Protein AF-A0A8H8Z6S8-F1 (afdb_monomer)

Solvent-accessible surface area (backbone atoms only — not comparable to full-atom values): 10643 Å² total; per-residue (Å²): 140,83,84,83,76,70,72,77,73,76,54,65,79,64,64,69,75,69,64,76,78,78,74,75,59,58,57,51,66,44,64,58,61,41,63,40,44,99,85,31,41,36,67,34,38,42,34,36,60,27,90,53,73,40,35,37,39,54,48,42,20,43,43,44,57,71,98,46,101,74,46,45,75,46,77,54,64,91,84,58,68,80,40,76,42,63,41,69,43,60,48,79,43,46,44,69,37,72,47,76,36,39,36,36,50,62,58,87,34,82,44,50,45,44,27,39,41,33,41,32,76,44,85,57,88,76,68,77,75,69,90,69,95,59,99,64,94,77,84,86,85,83,74,68,49,70,26,42,39,34,41,59,20,82,74,74,38,82,39,79,44,71,47,98,84,75,41,83,40,78,76,39,38,39,135

InterPro domains:
  IPR008962 PapD-like superfamily [SSF49354] (22-147)
  IPR013783 Immunoglobulin-like fold [G3DSA:2.60.40.10] (26-151)
  IPR016147 Pili assembly chaperone, N-terminal [PF00345] (44-141)

Secondary structure (DSSP, 8-state):
------GGGGSTTTGGGGGGGG---SEEEE-SEEE--TTSEEEEEEEE-SSS-EEEEEEEEEEESTTSTT-EEEEEPTT-TTSEEEESSEEEE-TT-EEEEEEEE-S-BSS-EEEEEEEEEE--GGGGG---------------EEEEEEE-BSS----EEE-TTS-EEE-SS--

Foldseek 3Di:
DDDDDDPVVVCVVVVVVPPPPPDFDQKDKPPLEWEQDLQQKTKIKIFGRDQAKFKKAKWKWWWPPPPDPPTDTHTDDAPPQQAKHKPPRIDIDHHGGMDMIMIGHNDADQAKIKMWIKIWTDDDPVVVPDPDPDPDPDDDDIDIRIGMYIYHHNDWDFDWDQDPVRDIDGPTRYD

Structure (mmCIF, N/CA/C/O backbone):
data_AF-A0A8H8Z6S8-F1
#
_entry.id   AF-A0A8H8Z6S8-F1
#
loop_
_atom_site.group_PDB
_atom_site.id
_atom_site.type_symbol
_atom_site.label_atom_id
_atom_site.label_alt_id
_atom_site.label_comp_id
_atom_site.label_asym_id
_atom_site.label_entity_id
_atom_site.label_seq_id
_atom_site.pdbx_PDB_ins_code
_atom_site.Cartn_x
_atom_site.Cartn_y
_atom_site.Cartn_z
_atom_site.occupancy
_atom_site.B_iso_or_equiv
_atom_site.auth_seq_id
_atom_site.auth_comp_id
_atom_site.auth_asym_id
_atom_site.auth_atom_id
_atom_site.pdbx_PDB_model_num
ATOM 1 N N . MET A 1 1 ? -24.726 49.027 -47.504 1.00 38.44 1 MET A N 1
ATOM 2 C CA . MET A 1 1 ? -23.465 48.977 -46.733 1.00 38.44 1 MET A CA 1
ATOM 3 C C . MET A 1 1 ? -23.607 47.836 -45.730 1.00 38.44 1 MET A C 1
ATOM 5 O O . MET A 1 1 ? -24.301 48.003 -44.740 1.00 38.44 1 MET A O 1
ATOM 9 N N . VAL A 1 2 ? -23.132 46.630 -46.063 1.00 39.09 2 VAL A N 1
ATOM 10 C CA . VAL A 1 2 ? -23.399 45.404 -45.281 1.00 39.09 2 VAL A CA 1
ATOM 11 C C . VAL A 1 2 ? -22.150 45.035 -44.487 1.00 39.09 2 VAL A C 1
ATOM 13 O O . VAL A 1 2 ? -21.082 44.834 -45.063 1.00 39.09 2 VAL A O 1
ATOM 16 N N . ALA A 1 3 ? -22.292 44.985 -43.163 1.00 49.53 3 ALA A N 1
ATOM 17 C CA . ALA A 1 3 ? -21.241 44.627 -42.223 1.00 49.53 3 ALA A CA 1
ATOM 18 C C . ALA A 1 3 ? -20.865 43.141 -42.366 1.00 49.53 3 ALA A C 1
ATOM 20 O O . ALA A 1 3 ? -21.696 42.256 -42.162 1.00 49.53 3 ALA A O 1
ATOM 21 N N . LYS A 1 4 ? -19.600 42.862 -42.701 1.00 49.19 4 LYS A N 1
ATOM 22 C CA . LYS A 1 4 ? -19.026 41.512 -42.640 1.00 49.19 4 LYS A CA 1
ATOM 23 C C . LYS A 1 4 ? -18.719 41.180 -41.180 1.00 49.19 4 LYS A C 1
ATOM 25 O O . LYS A 1 4 ? -17.738 41.654 -40.617 1.00 49.19 4 LYS A O 1
ATOM 30 N N . ILE A 1 5 ? -19.586 40.387 -40.562 1.00 56.03 5 ILE A N 1
ATOM 31 C CA . ILE A 1 5 ? -19.373 39.822 -39.228 1.00 56.03 5 ILE A CA 1
ATOM 32 C C . ILE A 1 5 ? -18.282 38.743 -39.319 1.00 56.03 5 ILE A C 1
ATOM 34 O O . ILE A 1 5 ? -18.432 37.748 -40.027 1.00 56.03 5 ILE A O 1
ATOM 38 N N . ASN A 1 6 ? -17.170 38.963 -38.611 1.00 54.31 6 ASN A N 1
ATOM 39 C CA . ASN A 1 6 ? -16.034 38.044 -38.499 1.00 54.31 6 ASN A CA 1
ATOM 40 C C . ASN A 1 6 ? -16.441 36.757 -37.761 1.00 54.31 6 ASN A C 1
ATOM 42 O O . ASN A 1 6 ? -16.323 36.652 -36.539 1.00 54.31 6 ASN A O 1
ATOM 46 N N . LEU A 1 7 ? -16.890 35.756 -38.519 1.00 54.00 7 LEU A N 1
ATOM 47 C CA . LEU A 1 7 ? -17.255 34.425 -38.021 1.00 54.00 7 LEU A CA 1
ATOM 48 C C . LEU A 1 7 ? -16.069 33.696 -37.345 1.00 54.00 7 LEU A C 1
ATOM 50 O O . LEU A 1 7 ? -16.269 32.884 -36.446 1.00 54.00 7 LEU A O 1
ATOM 54 N N . LEU A 1 8 ? -14.831 34.049 -37.712 1.00 52.72 8 LEU A N 1
ATOM 55 C CA . LEU A 1 8 ? -13.593 33.475 -37.166 1.00 52.72 8 LEU A CA 1
ATOM 56 C C . LEU A 1 8 ? -13.308 33.844 -35.699 1.00 52.72 8 LEU A C 1
ATOM 58 O O . LEU A 1 8 ? -12.574 33.128 -35.029 1.00 52.72 8 LEU A O 1
ATOM 62 N N . SER A 1 9 ? -13.907 34.915 -35.166 1.00 51.38 9 SER A N 1
ATOM 63 C CA . SER A 1 9 ? -13.661 35.368 -33.785 1.00 51.38 9 SER A CA 1
ATOM 64 C C . SER A 1 9 ? -14.456 34.592 -32.726 1.00 51.38 9 SER A C 1
ATOM 66 O O . SER A 1 9 ? -14.154 34.718 -31.540 1.00 51.38 9 SER A O 1
ATOM 68 N N . ARG A 1 10 ? -15.473 33.808 -33.115 1.00 53.91 10 ARG A N 1
ATOM 69 C CA . ARG A 1 10 ? -16.345 33.084 -32.169 1.00 53.91 10 ARG A CA 1
ATOM 70 C C . ARG A 1 10 ? -15.933 31.629 -31.909 1.00 53.91 10 ARG A C 1
ATOM 72 O O . ARG A 1 10 ? -16.537 30.988 -31.058 1.00 53.91 10 ARG A O 1
ATOM 79 N N . LEU A 1 11 ? -14.912 31.119 -32.602 1.00 54.09 11 LEU A N 1
ATOM 80 C CA . LEU A 1 11 ? -14.430 29.732 -32.478 1.00 54.09 11 LEU A CA 1
ATOM 81 C C . LEU A 1 11 ? -13.227 29.566 -31.535 1.00 54.09 11 LEU A C 1
ATOM 83 O O . LEU A 1 11 ? -12.904 28.450 -31.137 1.00 54.09 11 LEU A O 1
ATOM 87 N N . THR A 1 12 ? -12.602 30.664 -31.114 1.00 54.97 12 THR A N 1
ATOM 88 C CA . THR A 1 12 ? -11.438 30.669 -30.219 1.00 54.97 12 THR A CA 1
ATOM 89 C C . THR A 1 12 ? -11.669 30.039 -28.832 1.00 54.97 12 TH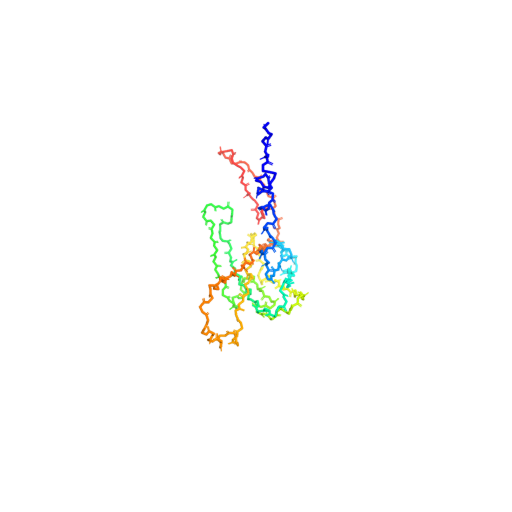R A C 1
ATOM 91 O O . THR A 1 12 ? -10.747 29.383 -28.351 1.00 54.97 12 THR A O 1
ATOM 94 N N . PRO A 1 13 ? -12.849 30.136 -28.174 1.00 55.12 13 PRO A N 1
ATOM 95 C CA . PRO A 1 13 ? -13.039 29.481 -26.876 1.00 55.12 13 PRO A CA 1
ATOM 96 C C . PRO A 1 13 ? -13.261 27.961 -26.975 1.00 55.12 13 PRO A C 1
ATOM 98 O O . PRO A 1 13 ? -13.148 27.274 -25.964 1.00 55.12 13 PRO A O 1
ATOM 101 N N . LEU A 1 14 ? -13.537 27.408 -28.166 1.00 54.12 14 LEU A N 1
ATOM 102 C CA . LEU A 1 14 ? -13.766 25.966 -28.338 1.00 54.12 14 LEU A CA 1
ATOM 103 C C . LEU A 1 14 ? -12.453 25.165 -28.421 1.00 54.12 14 LEU A C 1
ATOM 105 O O . LEU A 1 14 ? -12.419 23.991 -28.059 1.00 54.12 14 LEU A O 1
ATOM 109 N N . LEU A 1 15 ? -11.353 25.802 -28.841 1.00 53.53 15 LEU A N 1
ATOM 110 C CA . LEU A 1 15 ? -10.055 25.141 -29.021 1.00 53.53 15 LEU A CA 1
ATOM 111 C C . LEU A 1 15 ? -9.361 24.791 -27.687 1.00 53.53 15 LEU A C 1
ATOM 113 O O . LEU A 1 15 ? -8.568 23.857 -27.634 1.00 53.53 15 LEU A O 1
ATOM 117 N N . PHE A 1 16 ? -9.686 25.490 -26.593 1.00 55.12 16 PHE A N 1
ATOM 118 C CA . PHE A 1 16 ? -9.079 25.249 -25.275 1.00 55.12 16 PHE A CA 1
ATOM 119 C C . PHE A 1 16 ? -9.656 24.040 -24.520 1.00 55.12 16 PHE A C 1
ATOM 121 O O . PHE A 1 16 ? -9.047 23.580 -23.557 1.00 55.12 16 PHE A O 1
ATOM 128 N N . VAL A 1 17 ? -10.786 23.476 -24.961 1.00 58.81 17 VAL A N 1
ATOM 129 C CA . VAL A 1 17 ? -11.426 22.324 -24.292 1.00 58.81 17 VAL A CA 1
ATOM 130 C C . VAL A 1 17 ? -10.719 20.993 -24.617 1.00 58.81 17 VAL A C 1
ATOM 132 O O . VAL A 1 17 ? -10.842 20.030 -23.867 1.00 58.81 17 VAL A O 1
ATOM 135 N N . PHE A 1 18 ? -9.906 20.938 -25.680 1.00 54.66 18 PHE A N 1
ATOM 136 C CA . PHE A 1 18 ? -9.218 19.717 -26.135 1.00 54.66 18 PHE A CA 1
ATOM 137 C C . PHE A 1 18 ? -7.746 19.595 -25.703 1.00 54.66 18 PHE A C 1
ATOM 139 O O . PHE A 1 18 ? -7.066 18.648 -26.095 1.00 54.66 18 PHE A O 1
ATOM 146 N N . ALA A 1 19 ? -7.244 20.482 -24.841 1.00 56.72 19 ALA A N 1
ATOM 147 C CA . ALA A 1 19 ? -5.854 20.433 -24.385 1.00 56.72 19 ALA A CA 1
ATOM 148 C C . ALA A 1 19 ? -5.462 19.345 -23.342 1.00 56.72 19 ALA A C 1
ATOM 150 O O . ALA A 1 19 ? -4.259 19.235 -23.095 1.00 56.72 19 ALA A O 1
ATOM 151 N N . PRO A 1 20 ? -6.334 18.503 -22.727 1.00 52.09 20 PRO A N 1
ATOM 152 C CA . PRO A 1 20 ? -5.850 17.580 -21.691 1.00 52.09 20 PRO A CA 1
ATOM 153 C C . PRO A 1 20 ? -5.122 16.325 -22.221 1.00 52.09 20 PRO A C 1
ATOM 155 O O . PRO A 1 20 ? -4.701 15.496 -21.421 1.00 52.09 20 PRO A O 1
ATOM 158 N N . PHE A 1 21 ? -4.920 16.159 -23.535 1.00 54.06 21 PHE A N 1
ATOM 159 C CA . PHE A 1 21 ? -4.330 14.931 -24.105 1.00 54.06 21 PHE A CA 1
ATOM 160 C C . PHE A 1 21 ? -2.802 14.800 -23.989 1.00 54.06 21 PHE A C 1
ATOM 162 O O . PHE A 1 21 ? -2.267 13.716 -24.232 1.00 54.06 21 PHE A O 1
ATOM 169 N N . LEU A 1 22 ? -2.088 15.862 -23.608 1.00 54.53 22 LEU A N 1
ATOM 170 C CA . LEU A 1 22 ? -0.619 15.843 -23.567 1.00 54.53 22 LEU A CA 1
ATOM 171 C C . LEU A 1 22 ? -0.033 15.432 -22.208 1.00 54.53 22 LEU A C 1
ATOM 173 O O . LEU A 1 22 ? 1.177 15.256 -22.100 1.00 54.53 22 LEU A O 1
ATOM 177 N N . ALA A 1 23 ? -0.863 15.221 -21.183 1.00 54.44 23 ALA A N 1
ATOM 178 C CA . ALA A 1 23 ? -0.412 14.685 -19.901 1.00 54.44 23 ALA A CA 1
ATOM 179 C C . ALA A 1 23 ? -0.485 13.150 -19.916 1.00 54.44 23 ALA A C 1
ATOM 181 O O . ALA A 1 23 ? -1.465 12.548 -19.479 1.00 54.44 23 ALA A O 1
ATOM 182 N N . GLN A 1 24 ? 0.549 12.506 -20.455 1.00 62.94 24 GLN A N 1
ATOM 183 C CA . GLN A 1 24 ? 0.711 11.055 -20.363 1.00 62.94 24 GLN A CA 1
ATOM 184 C C . GLN A 1 24 ? 1.390 10.719 -19.028 1.00 62.94 24 GLN A C 1
ATOM 186 O O . GLN A 1 24 ? 2.432 11.275 -18.691 1.00 62.94 24 GLN A O 1
ATOM 191 N N . SER A 1 25 ? 0.788 9.827 -18.241 1.00 66.94 25 SER A N 1
ATOM 192 C CA . SER A 1 25 ? 1.476 9.208 -17.107 1.00 66.94 25 SER A CA 1
ATOM 193 C C . SER A 1 25 ? 2.280 8.024 -17.619 1.00 66.94 25 SER A C 1
ATOM 195 O O . SER A 1 25 ? 1.770 7.251 -18.425 1.00 66.94 25 SER A O 1
ATOM 197 N N . ASN A 1 26 ? 3.500 7.834 -17.124 1.00 84.44 26 ASN A N 1
ATOM 198 C CA . ASN A 1 26 ? 4.350 6.743 -17.596 1.00 84.44 26 ASN A CA 1
ATOM 199 C C . ASN A 1 26 ? 3.941 5.376 -17.008 1.00 84.44 26 ASN A C 1
ATOM 201 O O . ASN A 1 26 ? 4.327 4.328 -17.530 1.00 84.44 26 ASN A O 1
ATOM 205 N N . MET A 1 27 ? 3.130 5.350 -15.943 1.00 91.69 27 MET A N 1
ATOM 206 C CA . MET A 1 27 ? 2.754 4.132 -15.219 1.00 91.69 27 MET A CA 1
ATOM 207 C C . MET A 1 27 ? 1.438 4.310 -14.455 1.00 91.69 27 MET A C 1
ATOM 209 O O . MET A 1 27 ? 1.081 5.419 -14.083 1.00 91.69 27 MET A O 1
ATOM 213 N N . THR A 1 28 ? 0.738 3.217 -14.155 1.00 94.50 28 THR A N 1
ATOM 214 C CA . THR A 1 28 ? -0.369 3.195 -13.187 1.00 94.50 28 THR A CA 1
ATOM 215 C C . THR A 1 28 ? -0.247 2.000 -12.241 1.00 94.50 28 THR A C 1
ATOM 217 O O . THR A 1 28 ? 0.368 0.988 -12.583 1.00 94.50 28 THR A O 1
ATOM 220 N N . VAL A 1 29 ? -0.823 2.118 -11.046 1.00 96.81 29 VAL A N 1
ATOM 221 C CA . VAL A 1 29 ? -0.795 1.093 -9.999 1.00 96.81 29 VAL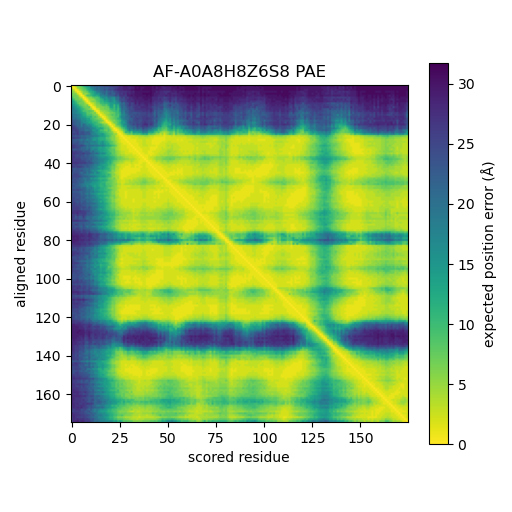 A CA 1
ATOM 222 C C . VAL A 1 29 ? -2.231 0.758 -9.602 1.00 96.81 29 VAL A C 1
ATOM 224 O O . VAL A 1 29 ? -3.019 1.656 -9.313 1.00 96.81 29 VAL A O 1
ATOM 227 N N . TYR A 1 30 ? -2.587 -0.528 -9.605 1.00 96.69 30 TYR A N 1
ATOM 228 C CA . TYR A 1 30 ? -3.942 -0.980 -9.290 1.00 96.69 30 TYR A CA 1
ATOM 229 C C . TYR A 1 30 ? -3.955 -2.270 -8.456 1.00 96.69 30 TYR A C 1
ATOM 231 O O . TYR A 1 30 ? -3.270 -3.229 -8.829 1.00 96.69 30 TYR A O 1
ATOM 239 N N . PRO A 1 31 ? -4.776 -2.354 -7.390 1.00 97.25 31 PRO A N 1
ATOM 240 C CA . PRO A 1 31 ? -5.648 -1.298 -6.850 1.00 97.25 31 PRO A CA 1
ATOM 241 C C . PRO A 1 31 ? -4.891 -0.231 -6.027 1.00 97.25 31 PRO A C 1
ATOM 243 O O . PRO A 1 31 ? -3.764 -0.449 -5.593 1.00 97.25 31 PRO A O 1
ATOM 246 N N . MET A 1 32 ? -5.532 0.925 -5.788 1.00 96.81 32 MET A N 1
ATOM 247 C CA . MET A 1 32 ? -4.977 2.032 -4.976 1.00 96.81 32 MET A CA 1
ATOM 248 C C . MET A 1 32 ? -5.060 1.797 -3.457 1.00 96.81 32 MET A C 1
ATOM 250 O O . MET A 1 32 ? -4.445 2.526 -2.677 1.00 96.81 32 MET A O 1
ATOM 254 N N . ALA A 1 33 ? -5.819 0.785 -3.038 1.00 96.75 33 ALA A N 1
ATOM 255 C CA . ALA A 1 33 ? -5.907 0.334 -1.660 1.00 96.75 33 ALA A CA 1
ATOM 256 C C . ALA A 1 33 ? -5.925 -1.198 -1.625 1.00 96.75 33 ALA A C 1
ATOM 258 O O . ALA A 1 33 ? -6.638 -1.829 -2.406 1.00 96.75 33 ALA A O 1
ATOM 259 N N . VAL A 1 34 ? -5.145 -1.785 -0.723 1.00 96.94 34 VAL A N 1
ATOM 260 C CA . VAL A 1 34 ? -5.044 -3.233 -0.518 1.00 96.94 34 VAL A CA 1
ATOM 261 C C . VAL A 1 34 ? -5.180 -3.517 0.970 1.00 96.94 34 VAL A C 1
ATOM 263 O O . VAL A 1 34 ? -4.560 -2.847 1.789 1.00 96.94 34 VAL A O 1
ATOM 266 N N . SER A 1 35 ? -5.967 -4.524 1.332 1.00 95.19 35 SER A N 1
ATOM 267 C CA . SER A 1 35 ? -5.923 -5.102 2.675 1.00 95.19 35 SER A CA 1
ATOM 268 C C . SER A 1 35 ? -5.166 -6.422 2.603 1.00 95.19 35 SER A C 1
ATOM 270 O O . SER A 1 35 ? -5.408 -7.222 1.698 1.00 95.19 35 SER A O 1
ATOM 272 N N . ILE A 1 36 ? -4.223 -6.620 3.520 1.00 95.50 36 ILE A N 1
ATOM 273 C CA . ILE A 1 36 ? -3.512 -7.886 3.673 1.00 95.50 36 ILE A CA 1
ATOM 274 C C . ILE A 1 36 ? -4.505 -8.967 4.106 1.00 95.50 36 ILE A C 1
ATOM 276 O O . ILE A 1 36 ? -5.336 -8.743 4.984 1.00 95.50 36 ILE A O 1
ATOM 280 N N . ASN A 1 37 ? -4.440 -10.129 3.461 1.00 92.75 37 ASN A N 1
ATOM 281 C CA . ASN A 1 37 ? -5.322 -11.252 3.750 1.00 92.75 37 ASN A CA 1
ATOM 282 C C . ASN A 1 37 ? -4.926 -11.973 5.056 1.00 92.75 37 ASN A C 1
ATOM 284 O O . ASN A 1 37 ? -3.916 -11.667 5.688 1.00 92.75 37 ASN A O 1
ATOM 288 N N . SER A 1 38 ? -5.698 -12.988 5.445 1.00 86.25 38 SER A N 1
ATOM 289 C CA . SER A 1 38 ? -5.435 -13.791 6.650 1.00 86.25 38 SER A CA 1
ATOM 290 C C . SER A 1 38 ? -4.125 -14.591 6.612 1.00 86.25 38 SER A C 1
ATOM 292 O O . SER A 1 38 ? -3.675 -15.059 7.652 1.00 86.25 38 SER A O 1
ATOM 294 N N . GLN A 1 39 ? -3.511 -14.758 5.436 1.00 88.38 39 GLN A N 1
ATOM 295 C CA . GLN A 1 39 ? -2.203 -15.401 5.265 1.00 88.38 39 GLN A CA 1
ATOM 296 C C . GLN A 1 39 ? -1.043 -14.400 5.388 1.00 88.38 39 GLN A C 1
ATOM 298 O O . GLN A 1 39 ? 0.110 -14.781 5.210 1.00 88.38 39 GLN A O 1
ATOM 303 N N . GLY A 1 40 ? -1.326 -13.124 5.671 1.00 91.56 40 GLY A N 1
ATOM 304 C CA . GLY A 1 40 ? -0.306 -12.084 5.740 1.00 91.56 40 GLY A CA 1
ATOM 305 C C . GLY A 1 40 ? 0.138 -11.580 4.367 1.00 91.56 40 GLY A C 1
ATOM 306 O O . GLY A 1 40 ? 1.147 -10.888 4.279 1.00 91.56 40 GLY A O 1
ATOM 307 N N . GLU A 1 41 ? -0.599 -11.877 3.293 1.00 94.62 41 GLU A N 1
ATOM 308 C CA . GLU A 1 41 ? -0.228 -11.519 1.924 1.00 94.62 41 GLU A CA 1
ATOM 309 C C . GLU A 1 41 ? -1.189 -10.516 1.269 1.00 94.62 41 GLU A C 1
ATOM 311 O O . GLU A 1 41 ? -2.402 -10.522 1.478 1.00 94.62 41 GLU A O 1
ATOM 316 N N . GLY A 1 42 ? -0.643 -9.669 0.401 1.00 96.50 42 GLY A N 1
ATOM 317 C CA . GLY A 1 42 ? -1.398 -8.810 -0.508 1.00 96.50 42 GLY A CA 1
ATOM 318 C C . GLY A 1 42 ? -0.614 -8.583 -1.792 1.00 96.50 42 GLY A C 1
ATOM 319 O O . GLY A 1 42 ? 0.568 -8.914 -1.875 1.00 96.50 42 GLY A O 1
ATOM 320 N N . ASN A 1 43 ? -1.248 -8.038 -2.825 1.00 97.75 43 ASN A N 1
ATOM 321 C CA . ASN A 1 43 ? -0.529 -7.686 -4.043 1.00 97.75 43 ASN A CA 1
ATOM 322 C C . ASN A 1 43 ? -1.172 -6.520 -4.787 1.00 97.75 43 ASN A C 1
ATOM 324 O O . ASN A 1 43 ? -2.331 -6.170 -4.571 1.00 97.75 43 ASN A O 1
ATOM 328 N N . VAL A 1 44 ? -0.375 -5.930 -5.668 1.00 98.12 44 VAL A N 1
ATOM 329 C CA . VAL A 1 44 ? -0.791 -4.884 -6.590 1.00 98.12 44 VAL A CA 1
ATOM 330 C C . VAL A 1 44 ? -0.186 -5.149 -7.961 1.00 98.12 44 VAL A C 1
ATOM 332 O O . VAL A 1 44 ? 0.869 -5.780 -8.082 1.00 98.12 44 VAL A O 1
ATOM 335 N N . ARG A 1 45 ? -0.835 -4.648 -9.008 1.00 98.12 45 ARG A N 1
ATOM 336 C CA . ARG A 1 45 ? -0.289 -4.640 -10.360 1.00 98.12 45 ARG A CA 1
ATOM 337 C C . ARG A 1 45 ? 0.231 -3.253 -10.700 1.00 98.12 45 ARG A C 1
ATOM 339 O O . ARG A 1 45 ? -0.491 -2.265 -10.613 1.00 98.12 45 ARG A O 1
ATOM 346 N N . VAL A 1 46 ? 1.473 -3.216 -11.152 1.00 97.56 46 VAL A N 1
ATOM 347 C CA . VAL A 1 46 ? 2.140 -2.035 -11.684 1.00 97.56 46 VAL A CA 1
ATOM 348 C C . VAL A 1 46 ? 2.162 -2.162 -13.204 1.00 97.56 46 VAL A C 1
ATOM 350 O O . VAL A 1 4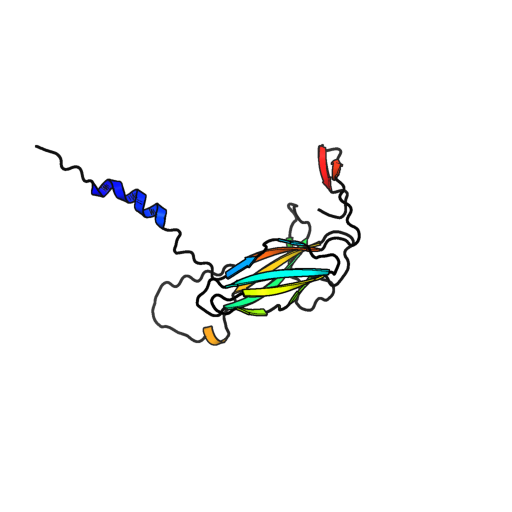6 ? 2.651 -3.161 -13.730 1.00 97.56 46 VAL A O 1
ATOM 353 N N . ILE A 1 47 ? 1.570 -1.205 -13.914 1.00 96.44 47 ILE A N 1
ATOM 354 C CA . ILE A 1 47 ? 1.268 -1.295 -15.348 1.00 96.44 47 ILE A CA 1
ATOM 355 C C . ILE A 1 47 ? 1.959 -0.145 -16.072 1.00 96.44 47 ILE A C 1
ATOM 357 O O . ILE A 1 47 ? 1.711 1.020 -15.759 1.00 96.44 47 ILE A O 1
ATOM 361 N N . SER A 1 48 ? 2.789 -0.467 -17.062 1.00 94.62 48 SER A N 1
ATOM 362 C CA . SER A 1 48 ? 3.446 0.533 -17.897 1.00 94.62 48 SER A CA 1
ATOM 363 C C . SER A 1 48 ? 2.436 1.219 -18.807 1.00 94.62 48 SER A C 1
ATOM 365 O O . SER A 1 48 ? 1.585 0.576 -19.427 1.00 94.62 48 SER A O 1
ATOM 367 N N . LYS A 1 49 ? 2.551 2.539 -18.888 1.00 91.56 49 LYS A N 1
ATOM 368 C CA . LYS A 1 49 ? 1.863 3.404 -19.850 1.00 91.56 49 LYS A CA 1
ATOM 369 C C . LYS A 1 49 ? 2.862 4.154 -20.740 1.00 91.56 49 LYS A C 1
ATOM 371 O O . LYS A 1 49 ? 2.457 4.988 -21.538 1.00 91.56 49 LYS A O 1
ATOM 376 N N . SER A 1 50 ? 4.148 3.819 -20.618 1.00 87.94 50 SER A N 1
ATOM 377 C CA . SER A 1 50 ? 5.233 4.334 -21.448 1.00 87.94 50 SER A CA 1
ATOM 378 C C . SER A 1 50 ? 5.574 3.364 -22.583 1.00 87.94 50 SER A C 1
ATOM 380 O O . SER A 1 50 ? 5.348 2.152 -22.483 1.00 87.94 50 SER A O 1
ATOM 382 N N . ASN A 1 51 ? 6.167 3.920 -23.640 1.00 88.06 51 ASN A N 1
ATOM 383 C CA . ASN A 1 51 ? 6.790 3.183 -24.740 1.00 88.06 51 ASN A CA 1
ATOM 384 C C . ASN A 1 51 ? 8.256 2.815 -24.449 1.00 88.06 51 ASN A C 1
ATOM 386 O O . ASN A 1 51 ? 8.879 2.110 -25.238 1.00 88.06 51 ASN A O 1
ATOM 390 N N . GLU A 1 52 ? 8.796 3.266 -23.318 1.00 88.50 52 GLU A N 1
ATOM 391 C CA . GLU A 1 52 ? 10.166 3.011 -22.876 1.00 88.50 52 GLU A CA 1
ATOM 392 C C . GLU A 1 52 ? 10.191 2.081 -21.655 1.00 88.50 52 GLU A C 1
ATOM 394 O O . GLU A 1 52 ? 9.199 1.925 -20.931 1.00 88.50 52 GLU A O 1
ATOM 399 N N . VAL A 1 53 ? 11.340 1.439 -21.426 1.00 91.38 53 VAL A N 1
ATOM 400 C CA . VAL A 1 53 ? 11.577 0.657 -20.207 1.00 91.38 53 VAL A CA 1
ATOM 401 C C . VAL A 1 53 ? 11.775 1.622 -19.043 1.00 91.38 53 VAL A C 1
ATOM 403 O O . VAL A 1 53 ? 12.597 2.524 -19.117 1.00 91.38 53 VAL A O 1
ATOM 406 N N . GLN A 1 54 ? 11.049 1.405 -17.949 1.00 91.81 54 GLN A N 1
ATOM 407 C CA . GLN A 1 54 ? 11.202 2.183 -16.719 1.00 91.81 54 GLN A CA 1
ATOM 408 C C . GLN A 1 54 ? 11.798 1.322 -15.615 1.00 91.81 54 GLN A C 1
ATOM 410 O O . GLN A 1 54 ? 11.498 0.133 -15.527 1.00 91.81 54 GLN A O 1
ATOM 415 N N . TYR A 1 55 ? 12.573 1.915 -14.716 1.00 94.06 55 TYR A N 1
ATOM 416 C CA . TYR A 1 55 ? 13.019 1.244 -13.499 1.00 94.06 55 TYR A CA 1
ATOM 417 C C . TYR A 1 55 ? 12.179 1.749 -12.340 1.00 94.06 55 TYR A C 1
ATOM 419 O O . TYR A 1 55 ? 12.129 2.943 -12.077 1.00 94.06 55 TYR A O 1
ATOM 427 N N . ILE A 1 56 ? 11.473 0.848 -11.667 1.00 95.06 56 ILE A N 1
ATOM 428 C CA . ILE A 1 56 ? 10.539 1.205 -10.604 1.00 95.06 56 ILE A CA 1
ATOM 429 C C . ILE A 1 56 ? 11.156 0.858 -9.257 1.00 95.06 56 ILE A C 1
ATOM 431 O O . ILE A 1 56 ? 11.648 -0.256 -9.065 1.00 95.06 56 ILE A O 1
ATOM 435 N N . LYS A 1 57 ? 11.100 1.803 -8.319 1.00 95.56 57 LYS A N 1
ATOM 436 C CA . LYS A 1 57 ? 11.419 1.616 -6.902 1.00 95.56 57 LYS A CA 1
ATOM 437 C C . LYS A 1 57 ? 10.126 1.665 -6.090 1.00 95.56 57 LYS A C 1
ATOM 439 O O . LYS A 1 57 ? 9.326 2.582 -6.254 1.00 95.56 57 LYS A O 1
ATOM 444 N N . ALA A 1 58 ? 9.945 0.693 -5.203 1.00 96.00 58 ALA A N 1
ATOM 445 C CA . ALA A 1 58 ? 8.880 0.685 -4.214 1.00 96.00 58 ALA A CA 1
ATOM 446 C C . ALA A 1 58 ? 9.450 1.015 -2.827 1.00 96.00 58 ALA A C 1
ATOM 448 O O . ALA A 1 58 ? 10.381 0.356 -2.361 1.00 96.00 58 ALA A O 1
ATOM 449 N N . THR A 1 59 ? 8.884 2.026 -2.171 1.00 95.81 59 THR A N 1
ATOM 450 C CA . THR A 1 59 ? 9.292 2.481 -0.833 1.00 95.81 59 THR A CA 1
ATOM 451 C C . THR A 1 59 ? 8.102 2.399 0.118 1.00 95.81 59 THR A C 1
ATOM 453 O O . THR A 1 59 ? 6.996 2.807 -0.241 1.00 95.81 59 THR A O 1
ATOM 456 N N . VAL A 1 60 ? 8.314 1.868 1.322 1.00 96.19 60 VAL A N 1
ATOM 457 C CA . VAL A 1 60 ? 7.261 1.662 2.326 1.00 96.19 60 VAL A CA 1
ATOM 458 C C . VAL A 1 60 ? 7.352 2.739 3.394 1.00 96.19 60 VAL A C 1
ATOM 460 O O . VAL A 1 60 ? 8.423 2.988 3.935 1.00 96.19 60 VAL A O 1
ATOM 463 N N . PHE A 1 61 ? 6.216 3.333 3.737 1.00 96.81 61 PHE A N 1
ATOM 464 C CA . PHE A 1 61 ? 6.070 4.235 4.870 1.00 96.81 61 PHE A CA 1
ATOM 465 C C . PHE A 1 61 ? 4.989 3.688 5.795 1.00 96.81 61 PHE A C 1
ATOM 467 O O . PHE A 1 61 ? 3.923 3.287 5.329 1.00 96.81 61 PHE A O 1
ATOM 474 N N . ARG A 1 62 ? 5.237 3.681 7.101 1.00 95.44 62 ARG A N 1
ATOM 475 C CA . ARG A 1 62 ? 4.193 3.471 8.106 1.00 95.44 62 ARG A CA 1
ATOM 476 C C . ARG A 1 62 ? 3.431 4.780 8.297 1.00 95.44 62 ARG A C 1
ATOM 478 O O . ARG A 1 62 ? 4.054 5.837 8.338 1.00 95.44 62 ARG A O 1
ATOM 485 N N . ILE A 1 63 ? 2.108 4.702 8.382 1.00 96.19 63 ILE A N 1
ATOM 486 C CA . ILE A 1 63 ? 1.245 5.854 8.655 1.00 96.19 63 ILE A CA 1
ATOM 487 C C . ILE A 1 63 ? 0.928 5.851 10.152 1.00 96.19 63 ILE A C 1
ATOM 489 O O . ILE A 1 63 ? 0.167 4.995 10.613 1.00 96.19 63 ILE A O 1
ATOM 493 N N . ASP A 1 64 ? 1.497 6.793 10.903 1.00 94.62 64 ASP A N 1
ATOM 494 C CA . ASP A 1 64 ? 1.192 6.955 12.327 1.00 94.62 64 ASP A CA 1
ATOM 495 C C . ASP A 1 64 ? 0.054 7.964 12.509 1.00 94.62 64 ASP A C 1
ATOM 497 O O . ASP A 1 64 ? -0.073 8.924 11.753 1.00 94.62 64 ASP A O 1
ATOM 501 N N . ASN A 1 65 ? -0.790 7.739 13.522 1.00 93.06 65 ASN A N 1
ATOM 502 C CA . ASN A 1 65 ? -2.000 8.529 13.802 1.00 93.06 65 ASN A CA 1
ATOM 503 C C . ASN A 1 65 ? -2.907 8.743 12.566 1.00 93.06 65 ASN A C 1
ATOM 505 O O . ASN A 1 65 ? -3.274 9.886 12.268 1.00 93.06 65 ASN A O 1
ATOM 509 N N . PRO A 1 66 ? -3.284 7.670 11.840 1.00 92.94 66 PRO A N 1
ATOM 510 C CA . PRO A 1 66 ? -4.031 7.792 10.592 1.00 92.94 66 PRO A CA 1
ATOM 511 C C . PRO A 1 66 ? -5.372 8.506 10.800 1.00 92.94 66 PRO A C 1
ATOM 513 O O . PRO A 1 66 ? -6.051 8.292 11.804 1.00 92.94 66 PRO A O 1
ATOM 516 N N . SER A 1 67 ? -5.782 9.306 9.815 1.00 88.81 67 SER A N 1
ATOM 517 C CA . SER A 1 67 ? -7.039 10.071 9.798 1.00 88.81 67 SER A CA 1
ATOM 518 C C . SER A 1 67 ? -7.164 11.114 10.918 1.00 88.81 67 SER A C 1
ATOM 520 O O . SER A 1 67 ? -8.273 11.486 11.306 1.00 88.81 67 SER A O 1
ATOM 522 N N . THR A 1 68 ? -6.035 11.613 11.433 1.00 91.25 68 THR A N 1
ATOM 523 C CA . THR A 1 68 ? -5.982 12.698 12.426 1.00 91.25 68 THR A CA 1
ATOM 524 C C . THR A 1 68 ? -5.134 13.868 11.918 1.00 91.25 68 THR A C 1
ATOM 526 O O . THR A 1 68 ? -4.298 13.679 11.035 1.00 91.25 68 THR A O 1
ATOM 529 N N . PRO A 1 69 ? -5.269 15.081 12.485 1.00 93.88 69 PRO A N 1
ATOM 530 C CA . PRO A 1 69 ? -4.365 16.191 12.167 1.00 93.88 69 PRO A CA 1
ATOM 531 C C . PRO A 1 69 ? -2.886 15.921 12.496 1.00 93.88 69 PRO A C 1
ATOM 533 O O . PRO A 1 69 ? -2.022 16.668 12.051 1.00 93.88 69 PRO A O 1
ATOM 536 N N . GLN A 1 70 ? -2.595 14.887 13.293 1.00 96.00 70 GLN A N 1
ATOM 537 C CA . GLN A 1 70 ? -1.251 14.449 13.670 1.00 96.00 70 GLN A CA 1
ATOM 538 C C . GLN A 1 70 ? -0.739 13.293 12.790 1.00 96.00 70 GLN A C 1
ATOM 540 O O . GLN A 1 70 ? 0.267 12.671 13.140 1.00 96.00 70 GLN A O 1
ATOM 545 N N . GLU A 1 71 ? -1.429 12.982 11.685 1.00 97.00 71 GLU A N 1
ATOM 546 C CA . GLU A 1 71 ? -1.004 11.952 10.736 1.00 97.00 71 GLU A CA 1
ATOM 547 C C . GLU A 1 71 ? 0.392 12.267 10.186 1.00 97.00 71 GLU A C 1
ATOM 549 O O . GLU A 1 71 ? 0.667 13.386 9.744 1.00 97.00 71 GLU A O 1
ATOM 554 N N . ASN A 1 72 ? 1.281 11.274 10.201 1.00 97.00 72 ASN A N 1
ATOM 555 C CA . ASN A 1 72 ? 2.588 11.379 9.566 1.00 97.00 72 ASN A CA 1
ATOM 556 C C . ASN A 1 72 ? 3.000 10.062 8.890 1.00 97.00 72 ASN A C 1
ATOM 558 O O . ASN A 1 72 ? 2.475 8.989 9.188 1.00 97.00 72 ASN A O 1
ATOM 562 N N . GLU A 1 73 ? 3.938 10.162 7.948 1.00 96.56 73 GLU A N 1
ATOM 563 C CA . GLU A 1 73 ? 4.509 9.017 7.240 1.00 96.56 73 GLU A CA 1
ATOM 564 C C . GLU A 1 73 ? 5.970 8.823 7.666 1.00 96.56 73 GLU A C 1
ATOM 566 O O . GLU A 1 73 ? 6.802 9.710 7.469 1.00 96.56 73 GLU A O 1
ATOM 571 N N . VAL A 1 74 ? 6.293 7.651 8.217 1.00 95.44 74 VAL A N 1
ATOM 572 C CA . VAL A 1 74 ? 7.653 7.274 8.631 1.00 95.44 74 VAL A CA 1
ATOM 573 C C . VAL A 1 74 ? 8.184 6.205 7.685 1.00 95.44 74 VAL A C 1
ATOM 575 O O . VAL A 1 74 ? 7.610 5.121 7.586 1.00 95.44 74 VAL A O 1
ATOM 578 N N . GLU A 1 75 ? 9.273 6.498 6.973 1.00 94.75 75 GLU A N 1
ATOM 579 C CA . GLU A 1 75 ? 9.884 5.542 6.042 1.00 94.75 75 GLU A CA 1
ATOM 580 C C . GLU A 1 75 ? 10.405 4.303 6.781 1.00 94.75 75 GLU A C 1
ATOM 582 O O . GLU A 1 75 ? 11.143 4.406 7.764 1.00 94.75 75 GLU A O 1
ATOM 587 N N . ILE A 1 76 ? 10.047 3.126 6.270 1.00 91.88 76 ILE A N 1
ATOM 588 C CA . ILE A 1 76 ? 10.558 1.842 6.735 1.00 91.88 76 ILE A CA 1
ATOM 589 C C . ILE A 1 76 ? 11.730 1.443 5.845 1.00 91.88 76 ILE A C 1
ATOM 591 O O . ILE A 1 76 ? 11.584 1.258 4.633 1.00 91.88 76 ILE A O 1
ATOM 595 N N . LYS A 1 77 ? 12.911 1.300 6.449 1.00 84.81 77 LYS A N 1
ATOM 596 C CA . LYS A 1 77 ? 14.118 0.902 5.720 1.00 84.81 77 LYS A CA 1
ATOM 597 C C . LYS A 1 77 ? 13.988 -0.539 5.230 1.00 84.81 77 LYS A C 1
ATOM 599 O O . LYS A 1 77 ? 13.514 -1.420 5.943 1.00 84.81 77 LYS A O 1
ATOM 604 N N . SER A 1 78 ? 14.451 -0.788 4.007 1.00 69.94 78 SER A N 1
ATOM 605 C CA . SER A 1 78 ? 14.483 -2.140 3.447 1.00 69.94 78 SER A CA 1
ATOM 606 C C . SER A 1 78 ? 15.316 -3.070 4.335 1.00 69.94 78 SER A C 1
ATOM 608 O O . SER A 1 78 ? 16.464 -2.757 4.641 1.00 69.94 78 SER A O 1
ATOM 610 N N . GLY A 1 79 ? 14.741 -4.211 4.719 1.00 66.62 79 GLY A N 1
ATOM 611 C CA . GLY A 1 79 ? 15.381 -5.191 5.604 1.00 66.62 79 GLY A CA 1
ATOM 612 C C . GLY A 1 79 ? 14.917 -5.136 7.061 1.00 66.62 79 GLY A C 1
ATOM 613 O O . GLY A 1 79 ? 15.303 -6.009 7.831 1.00 66.62 79 GLY A O 1
ATOM 614 N N . ASP A 1 80 ? 14.072 -4.172 7.434 1.00 75.56 80 ASP A N 1
ATOM 615 C CA . ASP A 1 80 ? 13.365 -4.217 8.714 1.00 75.56 80 ASP A CA 1
ATOM 616 C C . ASP A 1 80 ? 12.295 -5.322 8.676 1.00 75.56 80 ASP A C 1
ATOM 618 O O . ASP A 1 80 ? 11.267 -5.204 8.001 1.00 75.56 80 ASP A O 1
ATOM 622 N N . ALA A 1 81 ? 12.594 -6.442 9.337 1.00 62.91 81 ALA A N 1
ATOM 623 C CA . ALA A 1 81 ? 11.815 -7.672 9.266 1.00 62.91 81 ALA A CA 1
ATOM 624 C C . ALA A 1 81 ? 10.533 -7.643 10.109 1.00 62.91 81 ALA A C 1
ATOM 626 O O . ALA A 1 81 ? 9.758 -8.586 10.017 1.00 62.91 81 ALA A O 1
ATOM 627 N N . ASN A 1 82 ? 10.277 -6.586 10.885 1.00 76.06 82 ASN A N 1
ATOM 628 C CA . ASN A 1 82 ? 9.126 -6.528 11.798 1.00 76.06 82 ASN A CA 1
ATOM 629 C C . ASN A 1 82 ? 7.935 -5.763 11.192 1.00 76.06 82 ASN A C 1
ATOM 631 O O . ASN A 1 82 ? 6.978 -5.392 11.875 1.00 76.06 82 ASN A O 1
ATOM 635 N N . HIS A 1 83 ? 8.007 -5.439 9.901 1.00 85.88 83 HIS A N 1
ATOM 636 C CA . HIS A 1 83 ? 7.077 -4.540 9.224 1.00 85.88 83 HIS A CA 1
ATOM 637 C C . HIS A 1 83 ? 6.575 -5.123 7.900 1.00 85.88 83 HIS A C 1
ATOM 639 O O . HIS A 1 83 ? 6.837 -6.273 7.553 1.00 85.88 83 HIS A O 1
ATOM 645 N N . LEU A 1 84 ? 5.802 -4.329 7.158 1.00 93.06 84 LEU A N 1
ATOM 646 C CA . LEU A 1 84 ? 5.338 -4.698 5.829 1.00 93.06 84 LEU A CA 1
ATOM 647 C C . LEU A 1 84 ? 6.516 -4.757 4.841 1.00 93.06 84 LEU A C 1
ATOM 649 O O . LEU A 1 84 ? 7.169 -3.747 4.578 1.00 93.06 84 LEU A O 1
ATOM 653 N N . VAL A 1 85 ? 6.733 -5.923 4.239 1.00 93.56 85 VAL A N 1
ATOM 654 C CA . VAL A 1 85 ? 7.764 -6.151 3.220 1.00 93.56 85 VAL A CA 1
ATOM 655 C C . VAL A 1 85 ? 7.156 -6.082 1.820 1.00 93.56 85 VAL A C 1
ATOM 657 O O . VAL A 1 85 ? 6.091 -6.642 1.559 1.00 93.56 85 VAL A O 1
ATOM 660 N N . VAL A 1 86 ? 7.861 -5.417 0.899 1.00 94.62 86 VAL A N 1
ATOM 661 C CA . VAL A 1 86 ? 7.506 -5.308 -0.525 1.00 94.62 86 VAL A CA 1
ATOM 662 C C . VAL A 1 86 ? 8.466 -6.132 -1.375 1.00 94.62 86 VAL A C 1
ATOM 664 O O . VAL A 1 86 ? 9.683 -5.976 -1.270 1.00 94.62 86 VAL A O 1
ATOM 667 N N . MET A 1 87 ? 7.926 -6.964 -2.267 1.00 94.81 87 MET A N 1
ATOM 668 C CA . MET A 1 87 ? 8.716 -7.810 -3.160 1.00 94.81 87 MET A CA 1
ATOM 669 C C . MET A 1 87 ? 8.207 -7.780 -4.611 1.00 94.81 87 MET A C 1
ATOM 671 O O . MET A 1 87 ? 7.033 -8.073 -4.847 1.00 94.81 87 MET A O 1
ATOM 675 N N . PRO A 1 88 ? 9.079 -7.518 -5.603 1.00 95.62 88 PRO A N 1
ATOM 676 C CA . PRO A 1 88 ? 10.436 -6.981 -5.457 1.00 95.62 88 PRO A CA 1
ATOM 677 C C . PRO A 1 88 ? 10.422 -5.480 -5.082 1.00 95.62 88 PRO A C 1
ATOM 679 O O . PRO A 1 88 ? 9.535 -4.754 -5.531 1.00 95.62 88 PRO A O 1
ATOM 682 N N . PRO A 1 89 ? 11.414 -4.976 -4.319 1.00 93.56 89 PRO A N 1
ATOM 683 C CA . PRO A 1 89 ? 11.503 -3.552 -3.966 1.00 93.56 89 PRO A CA 1
ATOM 684 C C . PRO A 1 89 ? 11.996 -2.671 -5.127 1.00 93.56 89 PRO A C 1
ATOM 686 O O . PRO A 1 89 ? 11.782 -1.460 -5.123 1.00 93.56 89 PRO A O 1
ATOM 689 N N . LYS A 1 90 ? 12.668 -3.263 -6.123 1.00 94.94 90 LYS A N 1
ATOM 690 C CA . LYS A 1 90 ? 13.106 -2.606 -7.361 1.00 94.94 90 LYS A CA 1
ATOM 691 C C . LYS A 1 90 ? 12.975 -3.557 -8.542 1.00 94.94 90 LYS A C 1
ATOM 693 O O . LYS A 1 90 ? 13.285 -4.739 -8.404 1.00 94.94 90 LYS A O 1
ATOM 698 N N . PHE A 1 91 ? 12.539 -3.060 -9.695 1.00 95.94 91 PHE A N 1
ATOM 699 C CA . PHE A 1 91 ? 12.393 -3.877 -10.901 1.00 95.94 91 PHE A CA 1
ATOM 700 C C . PHE A 1 91 ? 12.333 -3.032 -12.177 1.00 95.94 91 PHE A C 1
ATOM 702 O O . PHE A 1 91 ? 11.851 -1.905 -12.161 1.00 95.94 91 PHE A O 1
ATOM 709 N N . ALA A 1 92 ? 12.759 -3.608 -13.303 1.00 95.38 92 ALA A N 1
ATOM 710 C CA . ALA A 1 92 ? 12.507 -3.035 -14.623 1.00 95.38 92 ALA A CA 1
ATOM 711 C C . ALA A 1 92 ? 11.065 -3.330 -15.064 1.00 95.38 92 ALA A C 1
ATOM 713 O O . ALA A 1 92 ? 10.585 -4.455 -14.918 1.00 95.38 92 ALA A O 1
ATOM 714 N N . LEU A 1 93 ? 10.380 -2.340 -15.621 1.00 95.81 93 LEU A N 1
ATOM 715 C CA . LEU A 1 93 ? 9.025 -2.410 -16.147 1.00 95.81 93 LEU A CA 1
ATOM 716 C C . LEU A 1 93 ? 9.061 -2.071 -17.648 1.00 95.81 93 LEU A C 1
ATOM 718 O O . LEU A 1 93 ? 9.097 -0.895 -18.013 1.00 95.81 93 LEU A O 1
ATOM 722 N N . PRO A 1 94 ? 9.073 -3.090 -18.525 1.00 95.50 94 PRO A N 1
ATOM 723 C CA . PRO A 1 94 ? 9.061 -2.884 -19.970 1.00 95.50 94 PRO A CA 1
ATOM 724 C C . PRO A 1 94 ? 7.831 -2.128 -20.489 1.00 95.50 94 PRO A C 1
ATOM 726 O O . PRO A 1 94 ? 6.758 -2.157 -19.873 1.00 95.50 94 PRO A O 1
ATOM 729 N N . ALA A 1 95 ? 7.981 -1.520 -21.665 1.00 93.81 95 ALA A N 1
ATOM 730 C CA . ALA A 1 95 ? 6.923 -0.827 -22.394 1.00 93.81 95 ALA A CA 1
ATOM 731 C C . ALA A 1 95 ? 5.656 -1.686 -22.539 1.00 93.81 95 ALA A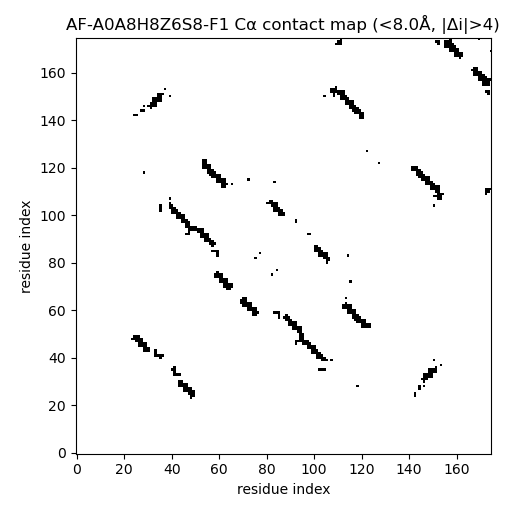 C 1
ATOM 733 O O . ALA A 1 95 ? 5.732 -2.872 -22.863 1.00 93.81 95 ALA A O 1
ATOM 734 N N . GLY A 1 96 ? 4.492 -1.102 -22.239 1.00 92.31 96 GLY A N 1
ATOM 735 C CA . GLY A 1 96 ? 3.184 -1.775 -22.308 1.00 92.31 96 GLY A CA 1
ATOM 736 C C . GLY A 1 96 ? 2.982 -2.990 -21.383 1.00 92.31 96 GLY A C 1
ATOM 737 O O . GLY A 1 96 ? 1.910 -3.594 -21.396 1.00 92.31 96 GLY A O 1
ATOM 738 N N . SER A 1 97 ? 3.978 -3.370 -20.576 1.00 96.12 97 SER A N 1
ATOM 739 C CA . SER A 1 97 ? 3.921 -4.559 -19.721 1.00 96.12 97 SER A CA 1
ATOM 740 C C . SER A 1 97 ? 3.283 -4.281 -18.354 1.00 96.12 97 SER A C 1
ATOM 742 O O . SER A 1 97 ? 3.000 -3.139 -17.987 1.00 96.12 97 SER A O 1
ATOM 744 N N . SER A 1 98 ? 3.074 -5.337 -17.563 1.00 96.69 98 SER A N 1
ATOM 745 C CA . SER A 1 98 ? 2.698 -5.207 -16.154 1.00 96.69 98 SER A CA 1
ATOM 746 C C . SER A 1 98 ? 3.495 -6.159 -15.273 1.00 96.69 98 SER A C 1
ATOM 748 O O . SER A 1 98 ? 3.794 -7.277 -15.695 1.00 96.69 98 SER A O 1
ATOM 750 N N . LYS A 1 99 ? 3.782 -5.748 -14.038 1.00 97.50 99 LYS A N 1
ATOM 751 C CA . LYS A 1 99 ? 4.377 -6.599 -13.004 1.00 97.50 99 LYS A CA 1
ATOM 752 C C . LYS A 1 99 ? 3.523 -6.619 -11.746 1.00 97.50 99 LYS A C 1
ATOM 754 O O . LYS A 1 99 ? 2.983 -5.596 -11.332 1.00 97.50 99 LYS A O 1
ATOM 759 N N . THR A 1 100 ? 3.428 -7.794 -11.139 1.00 98.19 100 THR A N 1
ATOM 760 C CA . THR A 1 100 ? 2.823 -7.963 -9.818 1.00 98.19 100 THR A CA 1
ATOM 761 C C . THR A 1 100 ? 3.870 -7.690 -8.750 1.00 98.19 100 THR A C 1
ATOM 763 O O . THR A 1 100 ? 4.970 -8.238 -8.806 1.00 98.19 100 THR A O 1
ATOM 766 N N . VAL A 1 101 ? 3.508 -6.864 -7.775 1.00 97.88 101 VAL A N 1
ATOM 767 C CA . VAL A 1 101 ? 4.303 -6.588 -6.581 1.00 97.88 101 VAL A CA 1
ATOM 768 C C . VAL A 1 101 ? 3.544 -7.137 -5.384 1.00 97.88 101 VAL A C 1
ATOM 770 O O . VAL A 1 101 ? 2.354 -6.868 -5.221 1.00 97.88 101 VAL A O 1
ATOM 773 N N . ARG A 1 102 ? 4.225 -7.947 -4.579 1.00 97.06 102 ARG A N 1
ATOM 774 C CA . ARG A 1 102 ? 3.661 -8.642 -3.426 1.00 97.06 102 ARG A CA 1
ATOM 775 C C . ARG A 1 102 ? 4.011 -7.908 -2.136 1.00 97.06 102 ARG A C 1
ATOM 777 O O . ARG A 1 102 ? 5.117 -7.394 -1.980 1.00 97.06 102 ARG A O 1
ATOM 784 N N . PHE A 1 103 ? 3.061 -7.915 -1.217 1.00 96.06 103 PHE A N 1
ATOM 785 C CA . PHE A 1 103 ? 3.168 -7.405 0.138 1.00 96.06 103 PHE A CA 1
ATOM 786 C C . PHE A 1 103 ? 3.094 -8.571 1.112 1.00 96.06 103 PHE A C 1
ATOM 788 O O . PHE A 1 103 ? 2.264 -9.463 0.929 1.00 96.06 103 PHE A O 1
ATOM 795 N N . VAL A 1 104 ? 3.957 -8.563 2.122 1.00 94.44 104 VAL A N 1
ATOM 796 C CA . VAL A 1 104 ? 3.954 -9.558 3.196 1.00 94.44 104 VAL A CA 1
ATOM 797 C C . VAL A 1 104 ? 4.013 -8.838 4.537 1.00 94.44 104 VAL A C 1
ATOM 799 O O . VAL A 1 104 ? 4.934 -8.060 4.778 1.00 94.44 104 VAL A O 1
ATOM 802 N N . ALA A 1 105 ? 3.021 -9.070 5.390 1.00 93.12 105 ALA A N 1
ATOM 803 C CA . ALA A 1 105 ? 3.058 -8.667 6.788 1.00 93.12 105 ALA A CA 1
ATOM 804 C C . ALA A 1 105 ? 3.857 -9.713 7.570 1.00 93.12 105 ALA A C 1
ATOM 806 O O . ALA A 1 105 ? 3.492 -10.886 7.589 1.00 93.12 105 ALA A O 1
ATOM 807 N N . MET A 1 106 ? 4.970 -9.293 8.164 1.00 89.94 106 MET A N 1
ATOM 808 C CA . MET A 1 106 ? 5.907 -10.212 8.814 1.00 89.94 106 MET A CA 1
ATOM 809 C C . MET A 1 106 ? 5.476 -10.610 10.224 1.00 89.94 106 MET A C 1
ATOM 811 O O . MET A 1 106 ? 5.757 -11.723 10.664 1.00 89.94 106 MET A O 1
ATOM 815 N N . GLU A 1 107 ? 4.771 -9.718 10.916 1.00 85.88 107 GLU A N 1
ATOM 816 C CA . GLU A 1 107 ? 4.275 -9.948 12.263 1.00 85.88 107 GLU A CA 1
ATOM 817 C C . GLU A 1 107 ? 2.762 -9.742 12.328 1.00 85.88 10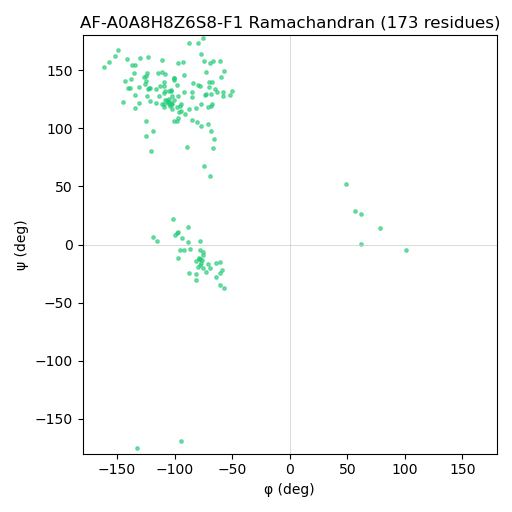7 GLU A C 1
ATOM 819 O O . GLU A 1 107 ? 2.200 -8.907 11.610 1.00 85.88 107 GLU A O 1
ATOM 824 N N . PRO A 1 108 ? 2.081 -10.503 13.193 1.00 85.56 108 PRO A N 1
ATOM 825 C CA . PRO A 1 108 ? 0.681 -10.270 13.461 1.00 85.56 108 PRO A CA 1
ATOM 826 C C . PRO A 1 108 ? 0.450 -8.984 14.251 1.00 85.56 108 PRO A C 1
ATOM 828 O O . PRO A 1 108 ? 1.132 -8.702 15.233 1.00 85.56 108 PRO A O 1
ATOM 831 N N . GLU A 1 109 ? -0.602 -8.262 13.883 1.00 88.81 109 GLU A N 1
ATOM 832 C CA . GLU A 1 109 ? -0.964 -7.008 14.531 1.00 88.81 109 GLU A CA 1
ATOM 833 C C . GLU A 1 109 ? -2.105 -7.185 15.541 1.00 88.81 109 GLU A C 1
ATOM 835 O O . GLU A 1 109 ? -3.045 -7.954 15.328 1.00 88.81 109 GLU A O 1
ATOM 840 N N . GLN A 1 110 ? -2.039 -6.447 16.653 1.00 90.62 110 GLN A N 1
ATOM 841 C CA . GLN A 1 110 ? -3.125 -6.381 17.648 1.00 90.62 110 GLN A CA 1
ATOM 842 C C . GLN A 1 110 ? -4.155 -5.292 17.312 1.00 90.62 110 GLN A C 1
ATOM 844 O O . GLN A 1 110 ? -5.318 -5.365 17.713 1.00 90.62 110 GLN A O 1
ATOM 849 N N . LYS A 1 111 ? -3.725 -4.284 16.550 1.00 92.12 111 LYS A N 1
ATOM 850 C CA . LYS A 1 111 ? -4.534 -3.182 16.032 1.00 92.12 111 LYS A CA 1
ATOM 851 C C . LYS A 1 111 ? -4.130 -2.925 14.590 1.00 92.12 111 LYS A C 1
ATOM 853 O O . LYS A 1 111 ? -2.949 -3.020 14.275 1.00 92.12 111 LYS A O 1
ATOM 858 N N . GLU A 1 112 ? -5.093 -2.593 13.738 1.00 93.19 112 GLU A N 1
ATOM 859 C CA . GLU A 1 112 ? -4.834 -2.329 12.324 1.00 93.19 112 GLU A CA 1
ATOM 860 C C . GLU A 1 112 ? -3.703 -1.306 12.132 1.00 93.19 112 GLU A C 1
ATOM 862 O O . GLU A 1 112 ? -3.735 -0.211 12.704 1.00 93.19 112 GLU A O 1
ATOM 867 N N . LYS A 1 113 ? -2.719 -1.659 11.297 1.00 93.88 113 LYS A N 1
ATOM 868 C CA . LYS A 1 113 ? -1.658 -0.748 10.851 1.00 93.88 113 LYS A CA 1
ATOM 869 C C . LYS A 1 113 ? -1.844 -0.402 9.382 1.00 93.88 113 LYS A C 1
ATOM 871 O O . LYS A 1 113 ? -2.102 -1.273 8.553 1.00 93.88 113 LYS A O 1
ATOM 876 N N . ASN A 1 114 ? -1.671 0.876 9.056 1.00 95.31 114 ASN A N 1
ATOM 877 C CA . ASN A 1 114 ? -1.743 1.375 7.689 1.00 95.31 114 ASN A CA 1
ATOM 878 C C . ASN A 1 114 ? -0.354 1.777 7.197 1.00 95.31 114 ASN A C 1
ATOM 880 O O . ASN A 1 114 ? 0.432 2.387 7.921 1.00 95.31 114 ASN A O 1
ATOM 884 N N . TYR A 1 115 ? -0.077 1.451 5.942 1.00 96.50 115 TYR A N 1
ATOM 885 C CA . TYR A 1 115 ? 1.170 1.764 5.265 1.00 96.50 115 TYR A CA 1
ATOM 886 C C . TYR A 1 115 ? 0.883 2.499 3.959 1.00 96.50 115 TYR A C 1
ATOM 888 O O . TYR A 1 115 ? -0.078 2.183 3.254 1.00 96.50 115 TYR A O 1
ATOM 896 N N . ARG A 1 116 ? 1.746 3.451 3.605 1.00 97.62 116 ARG A N 1
ATOM 897 C CA . ARG A 1 116 ? 1.814 4.040 2.269 1.00 97.62 116 ARG A CA 1
ATOM 898 C C . ARG A 1 116 ? 2.931 3.351 1.500 1.00 97.62 116 ARG A C 1
ATOM 900 O O . ARG A 1 116 ? 4.094 3.455 1.881 1.00 97.62 116 ARG A O 1
ATOM 907 N N . VAL A 1 117 ? 2.603 2.678 0.402 1.00 97.38 117 VAL A N 1
ATOM 908 C CA . VAL A 1 117 ? 3.617 2.137 -0.513 1.00 97.38 117 VAL A CA 1
ATOM 909 C C . VAL A 1 117 ? 3.703 3.048 -1.727 1.00 97.38 117 VAL A C 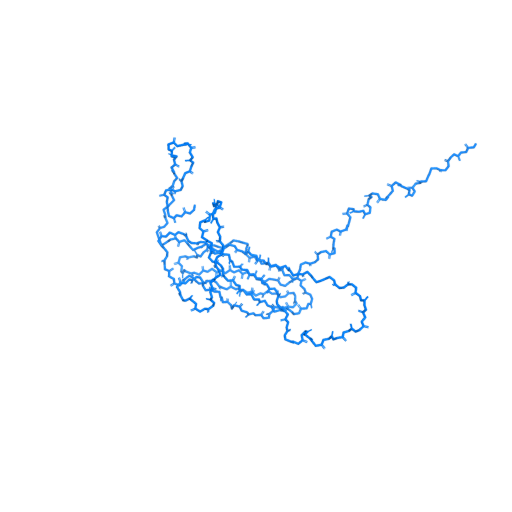1
ATOM 911 O O . VAL A 1 117 ? 2.723 3.216 -2.451 1.00 97.38 117 VAL A O 1
ATOM 914 N N . LYS A 1 118 ? 4.871 3.664 -1.921 1.00 97.19 118 LYS A N 1
ATOM 915 C CA . LYS A 1 118 ? 5.145 4.607 -3.007 1.00 97.19 118 LYS A CA 1
ATOM 916 C C . LYS A 1 118 ? 5.905 3.909 -4.125 1.00 97.19 118 LYS A C 1
ATOM 918 O O . LYS A 1 118 ? 6.973 3.357 -3.876 1.00 97.19 118 LYS A O 1
ATOM 923 N N . PHE A 1 119 ? 5.364 3.961 -5.336 1.00 96.69 119 PHE A N 1
ATOM 924 C CA . PHE A 1 119 ? 5.996 3.483 -6.560 1.00 96.69 119 PHE A CA 1
ATOM 925 C C . PHE A 1 119 ? 6.503 4.673 -7.364 1.00 96.69 119 PHE A C 1
ATOM 927 O O . PHE A 1 119 ? 5.719 5.527 -7.780 1.00 96.69 119 PHE A O 1
ATOM 934 N N . GLU A 1 120 ? 7.809 4.710 -7.577 1.00 94.50 120 GLU A N 1
ATOM 935 C CA . GLU A 1 120 ? 8.519 5.793 -8.249 1.00 94.50 120 GLU A CA 1
ATOM 936 C C . GLU A 1 120 ? 9.286 5.238 -9.448 1.00 94.50 120 GLU A C 1
ATOM 938 O O . GLU A 1 120 ? 9.974 4.221 -9.322 1.00 94.50 120 GLU A O 1
ATOM 943 N N . ALA A 1 121 ? 9.185 5.910 -10.596 1.00 91.62 121 ALA A N 1
ATOM 944 C CA . ALA A 1 121 ? 10.100 5.681 -11.705 1.00 91.62 121 ALA A CA 1
ATOM 945 C C . ALA A 1 121 ? 11.429 6.382 -11.394 1.00 91.62 121 ALA A C 1
ATOM 947 O O . ALA A 1 121 ? 11.463 7.591 -11.168 1.00 91.62 121 ALA A O 1
ATOM 948 N N . VAL A 1 122 ? 12.512 5.612 -11.357 1.00 90.19 122 VAL A N 1
ATOM 949 C CA . VAL A 1 122 ? 13.873 6.102 -11.134 1.00 90.19 122 VAL A CA 1
ATOM 950 C C . VAL A 1 122 ? 14.676 6.012 -12.437 1.00 90.19 122 VAL A C 1
ATOM 952 O O . VAL A 1 122 ? 14.444 5.082 -13.217 1.00 90.19 122 VAL A O 1
ATOM 955 N N . PRO A 1 123 ? 15.612 6.945 -12.688 1.00 80.62 123 PRO A N 1
ATOM 956 C CA . PRO A 1 123 ? 16.491 6.881 -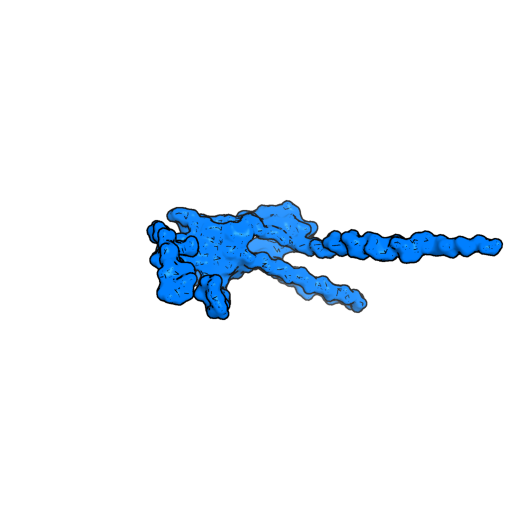13.854 1.00 80.62 123 PRO A CA 1
ATOM 957 C C . PRO A 1 123 ? 17.297 5.581 -13.897 1.00 80.62 123 PRO A C 1
ATOM 959 O O . PRO A 1 123 ? 17.654 5.025 -12.850 1.00 80.62 123 PRO A O 1
ATOM 962 N N . SER 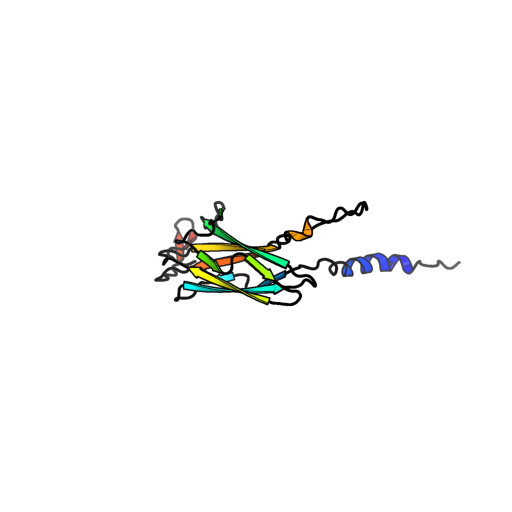A 1 124 ? 17.612 5.112 -15.103 1.00 74.44 124 SER A N 1
ATOM 963 C CA . SER A 1 124 ? 18.613 4.067 -15.283 1.00 74.44 124 SER A CA 1
ATOM 964 C C . SER A 1 124 ? 20.021 4.642 -15.080 1.00 74.44 124 SER A C 1
ATOM 966 O O . SER A 1 124 ? 20.242 5.850 -15.179 1.00 74.44 124 SER A O 1
ATOM 968 N N . ILE A 1 125 ? 20.994 3.782 -14.770 1.00 63.28 125 ILE A N 1
ATOM 969 C CA . ILE A 1 125 ? 22.400 4.202 -14.625 1.00 63.28 125 ILE A CA 1
ATOM 970 C C . ILE A 1 125 ? 22.952 4.719 -15.968 1.00 63.28 125 ILE A C 1
ATOM 972 O O . ILE A 1 125 ? 23.804 5.605 -15.978 1.00 63.28 125 ILE A O 1
ATOM 976 N N . ASP A 1 126 ? 22.418 4.222 -17.085 1.00 62.41 126 ASP A N 1
ATOM 977 C CA . ASP A 1 126 ? 22.857 4.569 -18.437 1.00 62.41 126 ASP A CA 1
ATOM 978 C C . ASP A 1 126 ? 22.288 5.922 -18.922 1.00 62.41 126 ASP A C 1
ATOM 980 O O . ASP A 1 126 ? 22.870 6.554 -19.804 1.00 62.41 126 ASP A O 1
ATOM 984 N N . ASP A 1 127 ? 21.208 6.427 -18.307 1.00 58.81 127 ASP A N 1
ATOM 985 C CA . ASP A 1 127 ? 20.545 7.686 -18.705 1.00 58.81 127 ASP A CA 1
ATOM 986 C C . ASP A 1 127 ? 21.369 8.945 -18.374 1.00 58.81 127 ASP A C 1
ATOM 988 O O . ASP A 1 127 ? 21.124 10.022 -18.918 1.00 58.81 127 ASP A O 1
ATOM 992 N N . VAL A 1 128 ? 22.370 8.832 -17.494 1.00 56.62 128 VAL A N 1
ATOM 993 C CA . VAL A 1 128 ? 23.166 9.971 -16.995 1.00 56.62 128 VAL A CA 1
ATOM 994 C C . VAL A 1 128 ? 24.175 10.484 -18.043 1.00 56.62 128 VAL A C 1
ATOM 996 O O . VAL A 1 128 ? 24.774 11.541 -17.865 1.00 56.62 128 VAL A O 1
ATOM 999 N N . ALA A 1 129 ? 24.364 9.777 -19.163 1.00 51.97 129 ALA A N 1
ATOM 1000 C CA . ALA A 1 129 ? 25.491 9.983 -20.078 1.00 51.97 129 ALA A CA 1
ATOM 1001 C C . ALA A 1 129 ? 25.197 10.794 -21.360 1.00 51.97 129 ALA A C 1
ATOM 1003 O O . ALA A 1 129 ? 25.950 10.679 -22.328 1.00 51.97 129 ALA A O 1
ATOM 1004 N N . THR A 1 130 ? 24.148 11.628 -21.412 1.00 52.16 130 THR A N 1
ATOM 1005 C CA . THR A 1 130 ? 23.841 12.395 -22.641 1.00 52.16 130 THR A CA 1
ATOM 1006 C C . THR A 1 130 ? 23.856 13.912 -22.434 1.00 52.16 130 THR A C 1
ATOM 1008 O O . THR A 1 130 ? 22.813 14.556 -22.347 1.00 52.16 130 THR A O 1
ATOM 1011 N N . ASP A 1 131 ? 25.054 14.504 -22.438 1.00 51.44 131 ASP A N 1
ATOM 1012 C CA . ASP A 1 131 ? 25.263 15.951 -22.596 1.00 51.44 131 ASP A CA 1
ATOM 1013 C C . ASP A 1 131 ? 24.843 16.401 -24.010 1.00 51.44 131 ASP A C 1
ATOM 1015 O O . ASP A 1 131 ? 25.657 16.523 -24.931 1.00 51.44 131 ASP A O 1
ATOM 1019 N N . LYS A 1 132 ? 23.546 16.646 -24.225 1.00 57.84 132 LYS A N 1
ATOM 1020 C CA . LYS A 1 132 ? 23.068 17.314 -25.444 1.00 57.84 132 LYS A CA 1
ATOM 1021 C C . LYS A 1 132 ? 23.159 18.831 -25.265 1.00 57.84 132 LYS A C 1
ATOM 1023 O O . LYS A 1 132 ? 22.355 19.431 -24.559 1.00 57.84 132 LYS A O 1
ATOM 1028 N N . LYS A 1 133 ? 24.132 19.450 -25.948 1.00 55.19 133 LYS A N 1
ATOM 1029 C CA . LYS A 1 133 ? 24.301 20.910 -26.121 1.00 55.19 133 LYS A CA 1
ATOM 1030 C C . LYS A 1 133 ? 23.208 21.518 -27.013 1.00 55.19 133 LYS A C 1
ATOM 1032 O O . LYS A 1 133 ? 23.513 22.108 -28.044 1.00 55.19 133 LYS A O 1
ATOM 1037 N N . ASP A 1 134 ? 21.945 21.375 -26.638 1.00 58.66 134 ASP A N 1
ATOM 1038 C CA . ASP A 1 134 ? 20.866 22.104 -27.299 1.00 58.66 134 ASP A CA 1
ATOM 1039 C C . ASP A 1 134 ? 19.942 22.680 -26.232 1.00 58.66 134 ASP A C 1
ATOM 1041 O O . ASP A 1 134 ? 19.380 21.940 -25.418 1.00 58.66 134 ASP A O 1
ATOM 1045 N N . LEU A 1 135 ? 19.848 24.013 -26.185 1.00 57.34 135 LEU A N 1
ATOM 1046 C CA . LEU A 1 135 ? 19.110 24.762 -25.167 1.00 57.34 135 LEU A CA 1
ATOM 1047 C C . LEU A 1 135 ? 17.601 24.645 -25.439 1.00 57.34 135 LEU A C 1
ATOM 1049 O O . LEU A 1 135 ? 16.926 25.595 -25.820 1.00 57.34 135 LEU A O 1
ATOM 1053 N N . SER A 1 136 ? 17.084 23.435 -25.272 1.00 60.91 136 SER A N 1
ATOM 1054 C CA . SER A 1 136 ? 15.662 23.126 -25.264 1.00 60.91 136 SER A CA 1
ATOM 1055 C C . SER A 1 136 ? 15.169 23.203 -23.821 1.00 60.91 136 SER A C 1
ATOM 1057 O O . SER A 1 136 ? 15.791 22.657 -22.911 1.00 60.91 136 SER A O 1
ATOM 1059 N N . MET A 1 137 ? 14.061 23.907 -23.582 1.00 64.44 137 MET A N 1
ATOM 1060 C CA . MET A 1 137 ? 13.407 23.871 -22.273 1.00 64.44 137 MET A CA 1
ATOM 1061 C C . MET A 1 137 ? 12.815 22.472 -22.075 1.00 64.44 137 MET A C 1
ATOM 1063 O O . MET A 1 137 ? 11.742 22.169 -22.591 1.00 64.44 137 MET A O 1
ATOM 1067 N N . GLN A 1 138 ? 13.536 21.610 -21.361 1.00 60.56 138 GLN A N 1
ATOM 1068 C CA . GLN A 1 138 ? 13.079 20.271 -21.000 1.00 60.56 138 GLN A CA 1
ATOM 1069 C C . GLN A 1 138 ? 12.439 20.325 -19.612 1.00 60.56 138 GLN A C 1
ATOM 1071 O O . GLN A 1 138 ? 13.100 20.624 -18.619 1.00 60.56 138 GLN A O 1
ATOM 1076 N N . LEU A 1 139 ? 11.133 20.067 -19.550 1.00 67.12 139 LEU A N 1
ATOM 1077 C CA . LEU A 1 139 ? 10.405 19.892 -18.298 1.00 67.12 139 LEU A CA 1
ATOM 1078 C C . LEU A 1 139 ? 10.307 18.396 -17.992 1.00 67.12 139 LEU A C 1
ATOM 1080 O O . LEU A 1 139 ? 9.611 17.666 -18.696 1.00 67.12 139 LEU A O 1
ATOM 1084 N N . THR A 1 140 ? 10.962 17.956 -16.921 1.00 66.56 140 THR A N 1
ATOM 1085 C CA . THR A 1 140 ? 10.855 16.578 -16.430 1.00 66.56 140 THR A CA 1
ATOM 1086 C C . THR A 1 140 ? 9.783 16.498 -15.349 1.00 66.56 140 THR A C 1
ATOM 1088 O O . THR A 1 140 ? 9.887 17.155 -14.314 1.00 66.56 140 THR A O 1
ATOM 1091 N N . VAL A 1 141 ? 8.758 15.675 -15.571 1.00 75.56 141 VAL A N 1
ATOM 1092 C CA . VAL A 1 141 ? 7.701 15.394 -14.590 1.00 75.56 141 VAL A CA 1
ATOM 1093 C C . VAL A 1 141 ? 7.866 13.962 -14.091 1.00 75.56 141 VAL A C 1
ATOM 1095 O O . VAL A 1 141 ? 7.793 13.025 -14.882 1.00 75.56 141 VAL A O 1
ATOM 1098 N N . ASN A 1 142 ? 8.060 13.785 -12.781 1.00 78.75 142 ASN A N 1
ATOM 1099 C CA . ASN A 1 142 ? 8.039 12.471 -12.138 1.00 78.75 142 ASN A CA 1
ATOM 1100 C C . ASN A 1 142 ? 6.765 12.325 -11.297 1.00 78.75 142 ASN A C 1
ATOM 1102 O O . ASN A 1 142 ? 6.494 13.154 -10.427 1.00 78.75 142 ASN A O 1
ATOM 1106 N N . LEU A 1 143 ? 5.982 11.278 -11.561 1.00 86.88 143 LEU A N 1
ATOM 1107 C CA . LEU A 1 143 ? 4.764 10.965 -10.819 1.00 86.88 143 LEU A CA 1
ATOM 1108 C C . LEU A 1 143 ? 5.010 9.764 -9.904 1.00 86.88 143 LEU A C 1
ATOM 1110 O O . LEU A 1 143 ? 5.330 8.673 -10.373 1.00 86.88 143 LEU A O 1
ATOM 1114 N N . ILE A 1 144 ? 4.785 9.959 -8.605 1.00 93.12 144 ILE A N 1
ATOM 1115 C CA . ILE A 1 144 ? 4.911 8.909 -7.594 1.00 93.12 144 ILE A CA 1
ATOM 1116 C C . ILE A 1 144 ? 3.517 8.426 -7.199 1.00 93.12 144 ILE A C 1
ATOM 1118 O O . ILE A 1 144 ? 2.690 9.199 -6.714 1.00 93.12 144 ILE A O 1
ATOM 1122 N N . TRP A 1 145 ? 3.261 7.131 -7.367 1.00 95.06 145 TRP A N 1
ATOM 1123 C CA . TRP A 1 145 ? 1.988 6.519 -6.988 1.00 95.06 145 TRP A CA 1
ATOM 1124 C C . TRP A 1 145 ? 2.048 6.004 -5.554 1.00 95.06 145 TRP A C 1
ATOM 1126 O O . TRP A 1 145 ? 2.759 5.042 -5.277 1.00 95.06 145 TRP A O 1
ATOM 1136 N N . GLY A 1 146 ? 1.295 6.622 -4.644 1.00 96.88 146 GLY A N 1
ATOM 1137 C CA . GLY A 1 146 ? 1.169 6.179 -3.254 1.00 96.88 146 GLY A CA 1
ATOM 1138 C C . GLY A 1 146 ? -0.119 5.396 -3.015 1.00 96.88 146 GLY A C 1
ATOM 1139 O O . GLY A 1 146 ? -1.187 6.001 -2.924 1.00 96.88 146 GLY A O 1
ATOM 1140 N N . ILE A 1 147 ? -0.027 4.076 -2.858 1.00 97.44 147 ILE A N 1
ATOM 1141 C CA . ILE A 1 147 ? -1.174 3.238 -2.475 1.00 97.44 147 ILE A CA 1
ATOM 1142 C C . ILE A 1 147 ? -1.245 3.063 -0.958 1.00 97.44 147 ILE A C 1
ATOM 1144 O O . ILE A 1 147 ? -0.225 3.168 -0.273 1.00 97.44 147 ILE A O 1
ATOM 1148 N N . VAL A 1 148 ? -2.432 2.749 -0.440 1.00 97.56 148 VAL A N 1
ATOM 1149 C CA . VAL A 1 148 ? -2.618 2.383 0.973 1.00 97.56 148 VAL A CA 1
ATOM 1150 C C . VAL A 1 148 ? -2.641 0.865 1.116 1.00 97.56 148 VAL A C 1
ATOM 1152 O O . VAL A 1 148 ? -3.417 0.189 0.444 1.00 97.56 148 VAL A O 1
ATOM 1155 N N . VAL A 1 149 ? -1.820 0.329 2.013 1.00 97.19 149 VAL A N 1
ATOM 1156 C CA . VAL A 1 149 ? -1.842 -1.083 2.402 1.00 97.19 149 VAL A CA 1
ATOM 1157 C C . VAL A 1 149 ? -2.224 -1.182 3.873 1.00 97.19 149 VAL A C 1
ATOM 1159 O O . VAL A 1 149 ? -1.550 -0.618 4.731 1.00 97.19 149 VAL A O 1
ATOM 1162 N N . SER A 1 150 ? -3.308 -1.891 4.163 1.00 95.88 150 SER A N 1
ATOM 1163 C CA . SER A 1 150 ? -3.832 -2.077 5.518 1.00 95.88 150 SER A CA 1
ATOM 1164 C C . SER A 1 150 ? -3.547 -3.492 6.004 1.00 95.88 150 SER A C 1
ATOM 1166 O O . SER A 1 150 ? -3.940 -4.461 5.350 1.00 95.88 150 SER A O 1
ATOM 1168 N N . VAL A 1 151 ? -2.886 -3.612 7.152 1.00 95.19 151 VAL A N 1
ATOM 1169 C CA . VAL A 1 151 ? -2.641 -4.881 7.845 1.00 95.19 151 VAL A CA 1
ATOM 1170 C C . VAL A 1 151 ? -3.695 -5.019 8.943 1.00 95.19 151 VAL A C 1
ATOM 1172 O O . VAL A 1 151 ? -3.622 -4.278 9.927 1.00 95.19 151 VAL A O 1
ATOM 1175 N N . PRO A 1 152 ? -4.703 -5.896 8.779 1.00 94.06 152 PRO A N 1
ATOM 1176 C CA . PRO A 1 152 ? -5.738 -6.070 9.787 1.00 94.06 152 PRO A CA 1
ATOM 1177 C C . PRO A 1 152 ? -5.169 -6.747 11.044 1.00 94.06 152 PRO A C 1
ATOM 1179 O O . PRO A 1 152 ? -4.172 -7.470 10.962 1.00 94.06 152 PRO A O 1
ATOM 1182 N N . PRO A 1 153 ? -5.803 -6.551 12.210 1.00 93.38 153 PRO A N 1
ATOM 1183 C CA . PRO A 1 153 ? -5.446 -7.298 13.406 1.00 93.38 153 PRO A CA 1
ATOM 1184 C C . PRO A 1 153 ? -5.795 -8.787 13.250 1.00 93.38 153 PRO A C 1
ATOM 1186 O O . PRO A 1 153 ? -6.694 -9.142 12.487 1.00 93.38 153 PRO A O 1
ATOM 1189 N N . GLN A 1 154 ? -5.144 -9.664 14.021 1.00 90.25 154 GLN A N 1
ATOM 1190 C CA . GLN A 1 154 ? -5.452 -11.107 14.003 1.00 90.25 154 GLN A CA 1
ATOM 1191 C C . GLN A 1 154 ? -6.919 -11.414 14.326 1.00 90.25 154 GLN A C 1
ATOM 1193 O O . GLN A 1 154 ? -7.504 -12.341 13.769 1.00 90.25 154 GLN A O 1
ATOM 1198 N N . GLN A 1 155 ? -7.499 -10.646 15.248 1.00 92.69 155 GLN A N 1
ATOM 1199 C CA . GLN A 1 155 ? -8.891 -10.757 15.669 1.00 92.69 155 GLN A CA 1
ATOM 1200 C C . GLN A 1 155 ? -9.560 -9.394 15.487 1.00 92.69 155 GLN A C 1
ATOM 1202 O O . GLN A 1 155 ? -9.445 -8.536 16.367 1.00 92.69 155 GLN A O 1
ATOM 1207 N N . PRO A 1 156 ? -10.205 -9.153 14.336 1.00 92.56 156 PRO A N 1
ATOM 1208 C CA . PRO A 1 156 ? -10.825 -7.869 14.064 1.00 92.56 156 PRO A CA 1
ATOM 1209 C C . PRO A 1 156 ? -12.108 -7.666 14.868 1.00 92.56 156 PRO A C 1
ATOM 1211 O O . PRO A 1 156 ? -13.011 -8.500 14.871 1.00 92.56 156 PRO A O 1
ATOM 1214 N N . ILE A 1 157 ? -12.181 -6.524 15.542 1.00 95.19 157 ILE A N 1
ATOM 1215 C CA . ILE A 1 157 ? -13.304 -6.063 16.349 1.00 95.19 157 ILE A CA 1
ATOM 1216 C C . ILE A 1 157 ? -13.689 -4.686 15.815 1.00 95.19 157 ILE A C 1
ATOM 1218 O O . ILE A 1 157 ? -12.996 -3.697 16.062 1.00 95.19 157 ILE A O 1
ATOM 1222 N N . ALA A 1 158 ? -14.808 -4.624 15.096 1.00 94.06 158 ALA A N 1
ATOM 1223 C CA . ALA A 1 158 ? -15.419 -3.372 14.667 1.00 94.06 158 ALA A CA 1
ATOM 1224 C C . ALA A 1 158 ? -16.367 -2.872 15.764 1.00 94.06 158 ALA A C 1
ATOM 1226 O O . ALA A 1 158 ? -17.354 -3.534 16.092 1.00 94.06 158 ALA A O 1
ATOM 1227 N N . LYS A 1 159 ? -16.064 -1.711 16.353 1.00 94.88 159 LYS A N 1
ATOM 1228 C CA . LYS A 1 159 ? -16.875 -1.128 17.426 1.00 94.88 159 LYS A CA 1
ATOM 1229 C C . LYS A 1 159 ? -16.885 0.393 17.320 1.00 94.88 159 LYS A C 1
ATOM 1231 O O . LYS A 1 159 ? -15.837 1.029 17.359 1.00 94.88 159 LYS A O 1
ATOM 1236 N N . LEU A 1 160 ? -18.078 0.967 17.217 1.00 94.44 160 LEU A N 1
ATOM 1237 C CA . LEU A 1 160 ? -18.298 2.409 17.151 1.00 94.44 160 LEU A CA 1
ATOM 1238 C C . LEU A 1 160 ? -19.097 2.856 18.369 1.00 94.44 160 LEU A C 1
ATOM 1240 O O . LEU A 1 160 ? -20.106 2.245 18.715 1.00 94.44 160 LEU A O 1
ATOM 1244 N N . GLU A 1 161 ? -18.649 3.932 19.000 1.00 95.75 161 GLU A N 1
ATOM 1245 C CA . GLU A 1 161 ? -19.324 4.548 20.139 1.00 95.75 161 GLU A CA 1
ATOM 1246 C C . GLU A 1 161 ? -19.472 6.054 19.912 1.00 95.75 161 GLU A C 1
ATOM 1248 O O . GLU A 1 161 ? -18.771 6.654 19.096 1.00 95.75 161 GLU A O 1
ATOM 1253 N N . VAL A 1 162 ? -20.396 6.677 20.640 1.00 96.50 162 VAL A N 1
ATOM 1254 C CA . VAL A 1 162 ? -20.534 8.134 20.697 1.00 96.50 162 VAL A CA 1
ATOM 1255 C C . VAL A 1 162 ? -19.995 8.590 22.044 1.00 96.50 162 VAL A C 1
ATOM 1257 O O . VAL A 1 162 ? -20.461 8.133 23.086 1.00 96.50 162 VAL A O 1
ATOM 1260 N N . ASN A 1 163 ? -19.003 9.476 22.040 1.00 94.19 163 ASN A N 1
ATOM 1261 C CA . ASN A 1 163 ? -18.441 10.000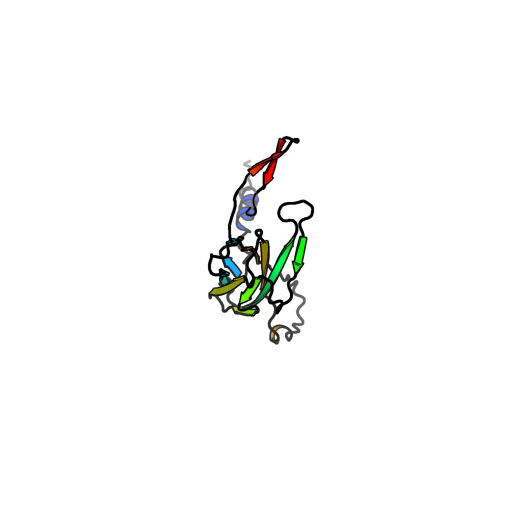 23.281 1.00 94.19 163 ASN A CA 1
ATOM 1262 C C . ASN A 1 163 ? -19.316 11.117 23.889 1.00 94.19 163 ASN A C 1
ATOM 1264 O O . ASN A 1 163 ? -20.260 11.606 23.268 1.00 94.19 163 ASN A O 1
ATOM 1268 N N . ALA A 1 164 ? -18.965 11.578 25.095 1.00 93.75 164 ALA A N 1
ATOM 1269 C CA . ALA A 1 164 ? -19.687 12.654 25.788 1.00 93.75 164 ALA A CA 1
ATOM 1270 C C . ALA A 1 164 ? -19.750 13.982 25.000 1.00 93.75 164 ALA A C 1
ATOM 1272 O O . ALA A 1 164 ? -20.648 14.787 25.222 1.00 93.75 164 ALA A O 1
ATOM 1273 N N . ALA A 1 165 ? -18.830 14.201 24.054 1.00 94.56 165 ALA A N 1
ATOM 1274 C CA . ALA A 1 165 ? -18.816 15.356 23.156 1.00 94.56 165 ALA A CA 1
ATOM 1275 C C . ALA A 1 165 ? -19.634 15.133 21.865 1.00 94.56 165 ALA A C 1
ATOM 1277 O O . ALA A 1 165 ? -19.449 15.869 20.897 1.00 94.56 165 ALA A O 1
ATOM 1278 N N . GLN A 1 166 ? -20.493 14.106 21.829 1.00 94.50 166 GLN A N 1
ATOM 1279 C CA . GLN A 1 166 ? -21.313 13.709 20.678 1.00 94.50 166 GLN A CA 1
ATOM 1280 C C . GLN A 1 166 ? -20.510 13.400 19.401 1.00 94.50 166 GLN A C 1
ATOM 1282 O O . GLN A 1 166 ? -21.007 13.554 18.287 1.00 94.50 166 GLN A O 1
ATOM 1287 N N . LYS A 1 167 ? -19.260 12.942 19.543 1.00 93.81 167 LYS A N 1
ATOM 1288 C CA . LYS A 1 167 ? -18.417 12.513 18.418 1.00 93.81 167 LYS A CA 1
ATOM 1289 C C . LYS A 1 167 ? -18.406 10.996 18.302 1.00 93.81 167 LYS A C 1
ATOM 1291 O O . LYS A 1 167 ? -18.320 10.304 19.316 1.00 93.81 167 LYS A O 1
ATOM 1296 N N . LEU A 1 168 ? -18.424 10.500 17.065 1.00 92.31 168 LEU A N 1
ATOM 1297 C CA . LEU A 1 168 ? -18.168 9.094 16.766 1.00 92.31 168 LEU A CA 1
ATOM 1298 C C . LEU A 1 168 ? -16.702 8.765 17.055 1.00 92.31 168 LEU A C 1
ATOM 1300 O O . LEU A 1 168 ? -15.798 9.465 16.595 1.00 92.31 168 LEU A O 1
ATOM 1304 N N . VAL A 1 169 ? -16.476 7.698 17.811 1.00 93.06 169 VAL A N 1
ATOM 1305 C CA . VAL A 1 169 ? -15.153 7.161 18.124 1.00 93.06 169 VAL A CA 1
ATOM 1306 C C . VAL A 1 169 ? -15.101 5.688 17.748 1.00 93.06 169 VAL A C 1
ATOM 1308 O O . VAL A 1 169 ? -16.041 4.930 17.994 1.00 93.06 169 VAL A O 1
ATOM 1311 N N . ASN A 1 170 ? -13.985 5.279 17.151 1.00 92.88 170 ASN A N 1
ATOM 1312 C CA . ASN A 1 170 ? -13.693 3.874 16.928 1.00 92.88 170 ASN A CA 1
ATOM 1313 C C . ASN A 1 170 ? -13.148 3.275 18.235 1.00 92.88 170 ASN A C 1
ATOM 1315 O O . ASN A 1 170 ? -12.020 3.563 18.635 1.00 92.88 170 ASN A O 1
ATOM 1319 N N . ALA A 1 171 ? -13.984 2.485 18.908 1.00 93.44 171 ALA A N 1
ATOM 1320 C CA . ALA A 1 171 ? -13.668 1.751 20.133 1.00 93.44 171 ALA A CA 1
ATOM 1321 C C . ALA A 1 171 ? -13.203 0.306 19.849 1.00 93.44 171 ALA A C 1
ATOM 1323 O O . ALA A 1 171 ? -13.047 -0.492 20.775 1.00 93.44 171 ALA A O 1
ATOM 1324 N N . GLY A 1 172 ? -13.041 -0.047 18.572 1.00 94.38 172 GLY A N 1
ATOM 1325 C CA . GLY A 1 172 ? -12.529 -1.324 18.096 1.00 94.38 172 GLY A CA 1
ATOM 1326 C C . GLY A 1 172 ? -11.023 -1.298 17.828 1.00 94.38 172 GLY A C 1
ATOM 1327 O O . GLY A 1 172 ? -10.307 -0.362 18.193 1.00 94.38 172 GLY A O 1
ATOM 1328 N N . ASN A 1 173 ? -10.530 -2.349 17.174 1.00 93.44 173 ASN A N 1
ATOM 1329 C CA . ASN A 1 173 ? -9.128 -2.469 16.748 1.00 93.44 173 ASN A CA 1
ATOM 1330 C C . ASN A 1 173 ? -8.954 -2.497 15.217 1.00 93.44 173 ASN A C 1
ATOM 1332 O O . ASN A 1 173 ? -7.828 -2.628 14.735 1.00 93.44 173 ASN A O 1
ATOM 1336 N N . GLN A 1 174 ? -10.051 -2.346 14.477 1.00 90.56 174 GLN A N 1
ATOM 1337 C CA . GLN A 1 174 ? -10.107 -2.224 13.024 1.00 90.56 174 GLN A CA 1
ATOM 1338 C C . GLN A 1 174 ? -10.847 -0.935 12.662 1.00 90.56 174 GLN A C 1
ATOM 1340 O O . GLN A 1 174 ? -11.757 -0.545 13.396 1.00 90.56 174 GLN A O 1
ATOM 1345 N N . ARG A 1 175 ? -10.427 -0.269 11.583 1.00 85.31 175 ARG A N 1
ATOM 1346 C CA . ARG A 1 175 ? -10.988 1.003 11.110 1.00 85.31 175 ARG A CA 1
ATOM 1347 C C . ARG A 1 175 ? -12.487 0.950 10.824 1.00 85.31 175 ARG A C 1
ATOM 1349 O O . ARG A 1 175 ? -12.961 -0.083 10.301 1.00 85.31 175 ARG A O 1
#

pLDDT: mean 83.91, std 16.73, range [38.44, 98.19]

Radius of gyration: 23.88 Å; Cα contacts (8 Å, |Δi|>4): 326; chains: 1; bounding box: 49×64×72 Å

Organism: Shigella flexneri (NCBI:txid623)

Sequence (175 aa):
MVAKINLLSRLTPLLFVFAPFLAQSNMTVYPMAVSINSQGEGNVRVISKSNEVQYIKATVFRIDNPSTPQENEVEIKSGDANHLVVMPPKFALPAGSSKTVRFVAMEPEQKEKNYRVKFEAVPSIDDVATDKKDLSMQLTVNLIWGIVVSVPPQQPIAKLEVNAAQKLVNAGNQR

Mean predicted aligned error: 10.13 Å

Nearest PDB structures (foldseek):
  6k73-assembly2_B  TM=8.535E-01  e=4.104E-14  Escherichia coli
  4ncd-assembly1_A  TM=8.923E-01  e=1.278E-12  Escherichia coli P0301867.5
  6k73-assembly1_A  TM=8.529E-01  e=4.605E-13  Escherichia coli
  4y2o-assembly1_A  TM=8.670E-01  e=7.469E-13  Escherichia coli ETEC H10407
  4kkn-assembly1_A  TM=4.623E-01  e=1.232E-03  Bos taurus